Protein AF-A0A924I5N5-F1 (afdb_monomer)

pLDDT: mean 78.98, std 20.68, range [33.5, 97.62]

Mean predicted aligned error: 10.46 Å

Structure (mmCIF, N/CA/C/O backbone):
data_AF-A0A924I5N5-F1
#
_entry.id   AF-A0A924I5N5-F1
#
loop_
_atom_site.group_PDB
_atom_site.id
_atom_site.type_symbol
_atom_site.label_atom_id
_atom_site.label_alt_id
_atom_site.label_comp_id
_atom_site.label_asym_id
_atom_site.label_entity_id
_atom_site.label_seq_id
_atom_site.pdbx_PDB_ins_code
_atom_site.Cartn_x
_atom_site.Cartn_y
_atom_site.Cartn_z
_atom_site.occupancy
_atom_site.B_iso_or_equiv
_atom_site.auth_seq_id
_atom_site.auth_comp_id
_atom_site.auth_asym_id
_atom_site.auth_atom_id
_atom_site.pdbx_PDB_model_num
ATOM 1 N N . MET A 1 1 ? 11.465 -17.867 -14.351 1.00 45.25 1 MET A N 1
ATOM 2 C CA . MET A 1 1 ? 10.296 -17.252 -13.687 1.00 45.25 1 MET A CA 1
ATOM 3 C C . MET A 1 1 ? 9.954 -17.992 -12.396 1.00 45.25 1 MET A C 1
ATOM 5 O O . MET A 1 1 ? 10.353 -17.498 -11.357 1.00 45.25 1 MET A O 1
ATOM 9 N N . ALA A 1 2 ? 9.414 -19.218 -12.421 1.00 53.34 2 ALA A N 1
ATOM 10 C CA . ALA A 1 2 ? 9.103 -19.992 -11.200 1.00 53.34 2 ALA A CA 1
ATOM 11 C C . ALA A 1 2 ? 10.272 -20.123 -10.190 1.00 53.34 2 ALA A C 1
ATOM 13 O O . ALA A 1 2 ? 10.089 -19.933 -8.993 1.00 53.34 2 ALA A O 1
ATOM 14 N N . ALA A 1 3 ? 11.501 -20.342 -10.670 1.00 51.72 3 ALA A N 1
ATOM 15 C CA . ALA A 1 3 ? 12.687 -20.446 -9.811 1.00 51.72 3 ALA A CA 1
ATOM 16 C C . ALA A 1 3 ? 13.140 -19.115 -9.166 1.00 51.72 3 ALA A C 1
ATOM 18 O O . ALA A 1 3 ? 13.792 -19.135 -8.126 1.00 51.72 3 ALA A O 1
ATOM 19 N N . ALA A 1 4 ? 12.806 -17.962 -9.760 1.00 53.09 4 ALA A N 1
ATOM 20 C CA . ALA A 1 4 ? 13.118 -16.645 -9.191 1.00 53.09 4 ALA A CA 1
ATOM 21 C C . ALA A 1 4 ? 12.133 -16.285 -8.068 1.00 53.09 4 ALA A C 1
ATOM 23 O O . ALA A 1 4 ? 12.542 -15.782 -7.029 1.00 53.09 4 ALA A O 1
ATOM 24 N N . PHE A 1 5 ? 10.859 -16.649 -8.239 1.00 56.09 5 PHE A N 1
ATOM 25 C CA . PHE A 1 5 ? 9.822 -16.491 -7.219 1.00 56.09 5 PHE A CA 1
ATOM 26 C C . PHE A 1 5 ? 10.037 -17.428 -6.026 1.00 56.09 5 PHE A C 1
ATOM 28 O O . PHE A 1 5 ? 9.867 -17.002 -4.891 1.00 56.09 5 PHE A O 1
ATOM 35 N N . ALA A 1 6 ? 10.497 -18.663 -6.255 1.00 63.09 6 ALA A N 1
ATOM 36 C CA . ALA A 1 6 ? 10.888 -19.564 -5.168 1.00 63.09 6 ALA A CA 1
ATOM 37 C C . ALA A 1 6 ? 12.062 -18.998 -4.350 1.00 63.09 6 ALA A C 1
ATOM 39 O O . ALA A 1 6 ? 12.025 -19.003 -3.124 1.00 63.09 6 ALA A O 1
ATOM 40 N N . ARG A 1 7 ? 13.069 -18.429 -5.028 1.00 52.94 7 ARG A N 1
ATOM 41 C CA . ARG A 1 7 ? 14.233 -17.823 -4.370 1.00 52.94 7 ARG A CA 1
ATOM 42 C C . ARG A 1 7 ? 13.869 -16.551 -3.601 1.00 52.94 7 ARG A C 1
ATOM 44 O O . ARG A 1 7 ? 14.395 -16.349 -2.517 1.00 52.94 7 ARG A O 1
ATOM 51 N N . GLN A 1 8 ? 12.944 -15.742 -4.121 1.00 47.47 8 GLN A N 1
ATOM 52 C CA . GLN A 1 8 ? 12.393 -14.569 -3.435 1.00 47.47 8 GLN A CA 1
ATOM 53 C C . GLN A 1 8 ? 11.528 -14.971 -2.228 1.00 47.47 8 GLN A C 1
ATOM 55 O O . GLN A 1 8 ? 11.630 -14.352 -1.174 1.00 47.47 8 GLN A O 1
ATOM 60 N N . ALA A 1 9 ? 10.724 -16.032 -2.350 1.00 54.75 9 ALA A N 1
ATOM 61 C CA . ALA A 1 9 ? 9.908 -16.565 -1.259 1.00 54.75 9 ALA A CA 1
ATOM 62 C C . ALA A 1 9 ? 10.768 -17.127 -0.115 1.00 54.75 9 ALA A C 1
ATOM 64 O O . ALA A 1 9 ? 10.442 -16.917 1.052 1.00 54.75 9 ALA A O 1
ATOM 65 N N . ASP A 1 10 ? 11.892 -17.776 -0.428 1.00 53.53 10 ASP A N 1
ATOM 66 C CA . ASP A 1 10 ? 12.876 -18.189 0.578 1.00 53.53 10 ASP A CA 1
ATOM 67 C C . ASP A 1 10 ? 13.619 -16.986 1.179 1.00 53.53 10 ASP A C 1
ATOM 69 O O . ASP A 1 10 ? 13.802 -16.930 2.393 1.00 53.53 10 ASP A O 1
ATOM 73 N N . PHE A 1 11 ? 13.944 -15.965 0.377 1.00 50.09 11 PHE A N 1
ATOM 74 C CA . PHE A 1 11 ? 14.548 -14.722 0.873 1.00 50.09 11 PHE A CA 1
ATOM 75 C C . PHE A 1 11 ? 13.623 -13.963 1.843 1.00 50.09 11 PHE A C 1
ATOM 77 O O . PHE A 1 11 ? 14.081 -13.440 2.858 1.00 50.09 11 PHE A O 1
ATOM 84 N N . CYS A 1 12 ? 12.315 -13.938 1.569 1.00 45.66 12 CYS A N 1
ATOM 85 C CA . CYS A 1 12 ? 11.306 -13.309 2.422 1.00 45.66 12 CYS A CA 1
ATOM 86 C C . CYS A 1 12 ? 10.954 -14.152 3.658 1.00 45.66 12 CYS A C 1
ATOM 88 O O . CYS A 1 12 ? 10.690 -13.575 4.709 1.00 45.66 12 CYS A O 1
ATOM 90 N N . ARG A 1 13 ? 11.010 -15.492 3.583 1.00 50.75 13 ARG A N 1
ATOM 91 C CA . ARG A 1 13 ? 10.881 -16.370 4.764 1.00 50.75 13 ARG A CA 1
ATOM 92 C C . ARG A 1 13 ? 12.070 -16.258 5.721 1.00 50.75 13 ARG A C 1
ATOM 94 O O . ARG A 1 13 ? 11.897 -16.471 6.917 1.00 50.75 13 ARG A O 1
ATOM 101 N N . SER A 1 14 ? 13.258 -15.919 5.218 1.00 42.75 14 SER A N 1
ATOM 102 C CA . SER A 1 14 ? 14.476 -15.776 6.028 1.00 42.75 14 SER A CA 1
ATOM 103 C C . SER A 1 14 ? 14.639 -14.419 6.730 1.00 42.75 14 SER A C 1
ATOM 105 O O . SER A 1 14 ? 15.509 -14.303 7.591 1.00 42.75 14 SER A O 1
ATOM 107 N N . PHE A 1 15 ? 13.812 -13.408 6.441 1.00 44.62 15 PHE A N 1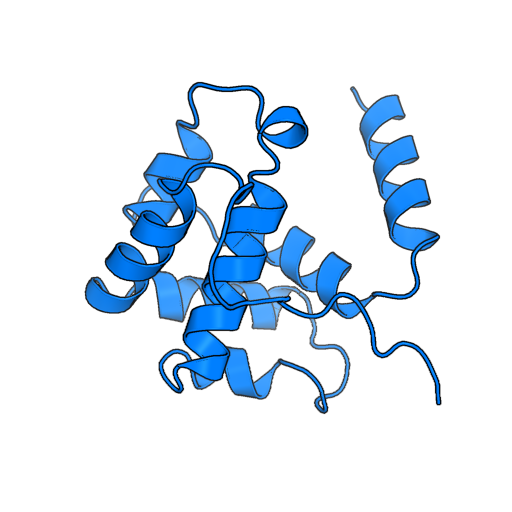
ATOM 108 C CA . PHE A 1 15 ? 13.797 -12.139 7.181 1.00 44.62 15 PHE A CA 1
ATOM 109 C C . PHE A 1 15 ? 12.594 -12.112 8.124 1.00 44.62 15 PHE A C 1
ATOM 111 O O . PHE A 1 15 ? 11.462 -12.146 7.662 1.00 44.62 15 PHE A O 1
ATOM 118 N N . ALA A 1 16 ? 12.839 -12.035 9.432 1.00 54.41 16 ALA A N 1
ATOM 119 C CA . ALA A 1 16 ? 11.884 -12.048 10.547 1.00 54.41 16 ALA A CA 1
ATOM 120 C C . ALA A 1 16 ? 10.788 -10.942 10.525 1.00 54.41 16 ALA A C 1
ATOM 122 O O . ALA A 1 16 ? 10.645 -10.174 11.473 1.00 54.41 16 ALA A O 1
ATOM 123 N N . ALA A 1 17 ? 9.998 -10.849 9.454 1.00 70.00 17 ALA A N 1
ATOM 124 C CA . ALA A 1 17 ? 8.947 -9.859 9.235 1.00 70.00 17 ALA A CA 1
ATOM 125 C C . ALA A 1 17 ? 7.704 -10.507 8.582 1.00 70.00 17 ALA A C 1
ATOM 127 O O . ALA A 1 17 ? 7.324 -10.137 7.467 1.00 70.00 17 ALA A O 1
ATOM 128 N N . PRO A 1 18 ? 7.044 -11.468 9.264 1.00 83.75 18 PRO A N 1
ATOM 129 C CA . PRO A 1 18 ? 5.870 -12.172 8.732 1.00 83.75 18 PRO A CA 1
ATOM 130 C C . PRO A 1 18 ? 4.729 -11.218 8.358 1.00 83.75 18 PRO A C 1
ATOM 132 O O . PRO A 1 18 ? 4.021 -11.440 7.381 1.00 83.75 18 PRO A O 1
ATOM 135 N N . PHE A 1 19 ? 4.597 -10.111 9.091 1.00 86.69 19 PHE A N 1
ATOM 136 C CA . PHE A 1 19 ? 3.626 -9.069 8.785 1.00 86.69 19 PHE A CA 1
ATOM 137 C C . PHE A 1 19 ? 3.886 -8.409 7.424 1.00 86.69 19 PHE A C 1
ATOM 139 O O . PHE A 1 19 ? 2.978 -8.291 6.608 1.00 86.69 19 PHE A O 1
ATOM 146 N N . THR A 1 20 ? 5.134 -8.031 7.142 1.00 83.19 20 THR A N 1
ATOM 147 C CA . THR A 1 20 ? 5.500 -7.418 5.859 1.00 83.19 20 THR A CA 1
ATOM 148 C C . THR A 1 20 ? 5.246 -8.372 4.695 1.00 83.19 20 THR A C 1
ATOM 150 O O . THR A 1 20 ? 4.768 -7.932 3.653 1.00 83.19 20 THR A O 1
ATOM 153 N N . ALA A 1 21 ? 5.510 -9.672 4.872 1.00 85.81 21 ALA A N 1
ATOM 154 C CA . ALA A 1 21 ? 5.183 -10.680 3.866 1.00 85.81 21 ALA A CA 1
ATOM 155 C C . ALA A 1 21 ? 3.671 -10.722 3.578 1.00 85.81 21 ALA A C 1
ATOM 157 O O . ALA A 1 21 ? 3.275 -10.607 2.420 1.00 85.81 21 ALA A O 1
ATOM 158 N N . ALA A 1 22 ? 2.832 -10.766 4.620 1.00 90.25 22 ALA A N 1
ATOM 159 C CA . ALA A 1 22 ? 1.376 -10.763 4.473 1.00 90.25 22 ALA A CA 1
ATOM 160 C C . ALA A 1 22 ? 0.846 -9.486 3.792 1.00 90.25 22 ALA A C 1
ATOM 162 O O . ALA A 1 22 ? -0.040 -9.558 2.943 1.00 90.25 22 ALA A O 1
ATOM 163 N N . VAL A 1 23 ? 1.414 -8.316 4.105 1.00 90.19 23 VAL A N 1
ATOM 164 C CA . VAL A 1 23 ? 1.076 -7.048 3.433 1.00 90.19 23 VAL A CA 1
ATOM 165 C C . VAL A 1 23 ? 1.463 -7.090 1.951 1.00 90.19 23 VAL A C 1
ATOM 167 O O . VAL A 1 23 ? 0.688 -6.642 1.111 1.00 90.19 23 VAL A O 1
ATOM 170 N N . CYS A 1 24 ? 2.631 -7.636 1.604 1.00 87.44 24 CYS A N 1
ATOM 171 C CA . CYS A 1 24 ? 3.047 -7.782 0.207 1.00 87.44 24 CYS A CA 1
ATOM 172 C C . CYS A 1 24 ? 2.119 -8.720 -0.577 1.00 87.44 24 CYS A C 1
ATOM 174 O O . CYS A 1 24 ? 1.730 -8.391 -1.698 1.00 87.44 24 CYS A O 1
ATOM 176 N N . GLU A 1 25 ? 1.752 -9.859 0.012 1.00 90.75 25 GLU A N 1
ATOM 177 C CA . GLU A 1 25 ? 0.808 -10.812 -0.582 1.00 90.75 25 GLU A CA 1
ATOM 178 C C . GLU A 1 25 ? -0.572 -10.178 -0.783 1.00 90.75 25 GLU A C 1
ATOM 180 O O . GLU A 1 25 ? -1.140 -10.265 -1.871 1.00 90.75 25 GLU A O 1
ATOM 185 N N . ALA A 1 26 ? -1.076 -9.459 0.224 1.00 94.25 26 ALA A N 1
ATOM 186 C CA . ALA A 1 26 ? -2.350 -8.759 0.134 1.00 94.25 26 ALA A CA 1
ATOM 187 C C . ALA A 1 26 ? -2.337 -7.655 -0.932 1.00 94.25 26 ALA A C 1
ATOM 189 O O . ALA A 1 26 ? -3.261 -7.560 -1.737 1.00 94.25 26 ALA A O 1
ATOM 190 N N . ALA A 1 27 ? -1.274 -6.848 -0.994 1.00 90.75 27 ALA A N 1
ATOM 191 C CA . ALA A 1 27 ? -1.154 -5.765 -1.967 1.00 90.75 27 ALA A CA 1
ATOM 192 C C . ALA A 1 27 ? -1.179 -6.286 -3.414 1.00 90.75 27 ALA A C 1
ATOM 194 O O . ALA A 1 27 ? -1.826 -5.685 -4.269 1.00 90.75 27 ALA A O 1
ATOM 195 N N . ALA A 1 28 ? -0.548 -7.436 -3.680 1.00 88.19 28 ALA A N 1
ATOM 196 C CA . ALA A 1 28 ? -0.572 -8.072 -4.998 1.00 88.19 28 ALA A CA 1
ATOM 197 C C . ALA A 1 28 ? -1.990 -8.464 -5.463 1.00 88.19 28 ALA A C 1
ATOM 199 O O . ALA A 1 28 ? -2.227 -8.571 -6.664 1.00 88.19 28 ALA A O 1
ATOM 200 N N . VAL A 1 29 ? -2.925 -8.662 -4.527 1.00 94.12 29 VAL A N 1
ATOM 201 C CA . VAL A 1 29 ? -4.328 -9.026 -4.796 1.00 94.12 29 VAL A CA 1
ATOM 202 C C . VAL A 1 29 ? -5.273 -7.820 -4.703 1.00 94.12 29 VAL A C 1
ATOM 204 O O . VAL A 1 29 ? -6.317 -7.795 -5.357 1.00 94.12 29 VAL A O 1
ATOM 207 N N . ALA A 1 30 ? -4.946 -6.816 -3.888 1.00 94.31 30 ALA A N 1
ATOM 208 C CA . ALA A 1 30 ? -5.793 -5.647 -3.657 1.00 94.31 30 ALA A CA 1
ATOM 209 C C . ALA A 1 30 ? -5.799 -4.657 -4.833 1.00 94.31 30 ALA A C 1
ATOM 211 O O . ALA A 1 30 ? -6.802 -3.973 -5.037 1.00 94.31 30 ALA A O 1
ATOM 212 N N . PHE A 1 31 ? -4.709 -4.571 -5.603 1.00 93.62 31 PHE A N 1
ATOM 213 C CA . PHE A 1 31 ? -4.623 -3.647 -6.732 1.00 93.62 31 PHE A CA 1
ATOM 214 C C . PHE A 1 31 ? -5.398 -4.139 -7.954 1.00 93.62 31 PHE A C 1
ATOM 216 O O . PHE A 1 31 ? -5.164 -5.224 -8.479 1.00 93.62 31 PHE A O 1
ATOM 223 N N . ASP A 1 32 ? -6.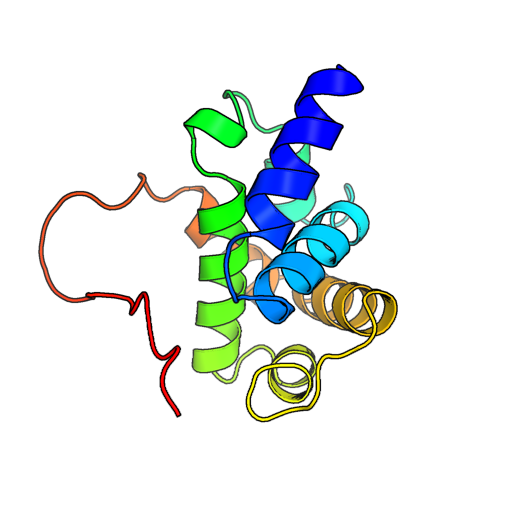278 -3.279 -8.453 1.00 92.38 32 ASP A N 1
ATOM 224 C CA . ASP A 1 32 ? -6.976 -3.441 -9.721 1.00 92.38 32 ASP A CA 1
ATOM 225 C C . ASP A 1 32 ? -7.074 -2.088 -10.455 1.00 92.38 32 ASP A C 1
ATOM 227 O O . ASP A 1 32 ? -6.498 -1.078 -10.045 1.00 92.38 32 ASP A O 1
ATOM 231 N N . MET A 1 33 ? -7.788 -2.059 -11.580 1.00 93.69 33 MET A N 1
ATOM 232 C CA . MET A 1 33 ? -7.899 -0.860 -12.413 1.00 93.69 33 MET A CA 1
ATOM 233 C C . MET A 1 33 ? -8.898 0.185 -11.879 1.00 93.69 33 MET A C 1
ATOM 235 O O . MET A 1 33 ? -9.038 1.243 -12.504 1.00 93.69 33 MET A O 1
ATOM 239 N N . SER A 1 34 ? -9.597 -0.062 -10.761 1.00 94.19 34 SER A N 1
ATOM 240 C CA . SER A 1 34 ? -10.615 0.862 -10.240 1.00 94.19 34 SER A CA 1
ATOM 241 C C . SER A 1 34 ? -10.001 2.078 -9.539 1.00 94.19 34 SER A C 1
ATOM 243 O O . SER A 1 34 ? -10.526 3.185 -9.672 1.00 94.19 34 SER A O 1
ATOM 245 N N . SER A 1 35 ? -8.850 1.920 -8.880 1.00 95.44 35 SER A N 1
ATOM 246 C CA . SER A 1 35 ? -8.130 2.999 -8.182 1.00 95.44 35 SER A CA 1
ATOM 247 C C . SER A 1 35 ? -7.003 3.601 -9.027 1.00 95.44 35 SER A C 1
ATOM 249 O O . SER A 1 35 ? -6.460 2.961 -9.931 1.00 95.44 35 SER A O 1
ATOM 251 N N . ALA A 1 36 ? -6.639 4.857 -8.764 1.00 94.06 36 ALA A N 1
ATOM 252 C CA . ALA A 1 36 ? -5.521 5.512 -9.437 1.00 94.06 36 ALA A CA 1
ATOM 253 C C . ALA A 1 36 ? -4.183 4.873 -9.048 1.00 94.06 36 ALA A C 1
ATOM 255 O O . ALA A 1 36 ? -3.351 4.641 -9.926 1.00 94.06 36 ALA A O 1
ATOM 256 N N . THR A 1 37 ? -4.012 4.510 -7.774 1.00 94.50 37 THR A N 1
ATOM 257 C CA . THR A 1 37 ? -2.853 3.742 -7.302 1.00 94.50 37 THR A CA 1
ATOM 258 C C . THR A 1 37 ? -2.777 2.387 -7.994 1.00 94.50 37 THR A C 1
ATOM 260 O O . THR A 1 37 ? -1.723 2.036 -8.519 1.00 94.50 37 THR A O 1
ATOM 263 N N . GLY A 1 38 ? -3.883 1.638 -8.058 1.00 94.56 38 GLY A N 1
ATOM 264 C CA . GLY A 1 38 ? -3.904 0.327 -8.705 1.00 94.56 38 GLY A CA 1
ATOM 265 C C . GLY A 1 38 ? -3.524 0.405 -10.185 1.00 94.56 38 GLY A C 1
ATOM 266 O O . GLY A 1 38 ? -2.646 -0.331 -10.633 1.00 94.56 38 GLY A O 1
ATOM 267 N N . ARG A 1 39 ? -4.05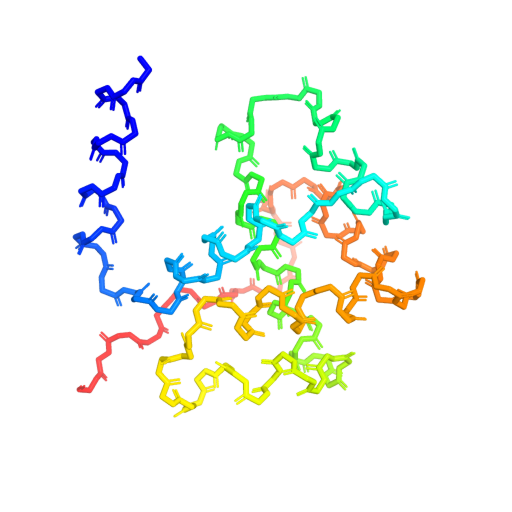8 1.390 -10.922 1.00 94.75 39 ARG A N 1
ATOM 268 C CA . ARG A 1 39 ? -3.636 1.668 -12.307 1.00 94.75 39 ARG A CA 1
ATOM 269 C C . ARG A 1 39 ? -2.146 1.992 -12.417 1.00 94.75 39 ARG A C 1
ATOM 271 O O . ARG A 1 39 ? -1.498 1.487 -13.326 1.00 94.75 39 ARG A O 1
ATOM 278 N N . ALA A 1 40 ? -1.601 2.809 -11.517 1.00 92.38 40 ALA A N 1
ATOM 279 C CA . ALA A 1 40 ? -0.187 3.186 -11.538 1.00 92.38 40 ALA A CA 1
ATOM 280 C C . ALA A 1 40 ? 0.748 2.007 -11.233 1.00 92.38 40 ALA A C 1
ATOM 282 O O . ALA A 1 40 ? 1.797 1.885 -11.858 1.00 92.38 40 ALA A O 1
ATOM 283 N N . VAL A 1 41 ? 0.364 1.128 -10.304 1.00 92.19 41 VAL A N 1
ATOM 284 C CA . VAL A 1 41 ? 1.120 -0.089 -9.976 1.00 92.19 41 VAL A CA 1
ATOM 285 C C . VAL A 1 41 ? 1.069 -1.088 -11.133 1.00 92.19 41 VAL A C 1
ATOM 287 O O . VAL A 1 41 ? 2.101 -1.633 -11.513 1.00 92.19 41 VAL A O 1
ATOM 290 N N . ILE A 1 42 ? -0.109 -1.306 -11.725 1.00 92.88 42 ILE A N 1
ATOM 291 C CA . ILE A 1 42 ? -0.290 -2.242 -12.847 1.00 92.88 42 ILE A CA 1
ATOM 292 C C . ILE A 1 42 ? 0.437 -1.750 -14.103 1.00 92.88 42 ILE A C 1
ATOM 294 O O . ILE A 1 42 ? 1.061 -2.542 -14.805 1.00 92.88 42 ILE A O 1
ATOM 298 N N . ALA A 1 43 ? 0.366 -0.449 -14.390 1.00 91.81 43 ALA A N 1
ATOM 299 C CA . ALA A 1 43 ? 0.995 0.173 -15.552 1.00 91.81 43 ALA A CA 1
ATOM 300 C C . ALA A 1 43 ? 2.401 0.722 -15.257 1.00 91.81 43 ALA A C 1
ATOM 302 O O . ALA A 1 43 ? 2.855 1.633 -15.954 1.00 91.81 43 ALA A O 1
ATOM 303 N N . TRP A 1 44 ? 3.077 0.213 -14.220 1.00 91.06 44 TRP A N 1
ATOM 304 C CA . TRP A 1 44 ? 4.383 0.722 -13.815 1.00 91.06 44 TRP A CA 1
ATOM 305 C C . TRP A 1 44 ? 5.386 0.623 -14.980 1.00 91.06 44 TRP A C 1
ATOM 307 O O . TRP A 1 44 ? 5.619 -0.476 -15.487 1.00 91.06 44 TRP A O 1
ATOM 317 N N . PRO A 1 45 ? 5.979 1.744 -15.437 1.00 84.00 45 PRO A N 1
ATOM 318 C CA . PRO A 1 45 ? 6.785 1.758 -16.658 1.00 84.00 45 PRO A CA 1
ATOM 319 C C . PRO A 1 45 ? 8.203 1.202 -16.464 1.00 84.00 45 PRO A C 1
ATOM 321 O O . PRO A 1 45 ? 8.876 0.900 -17.448 1.00 84.00 45 PRO A O 1
ATOM 324 N N . GLY A 1 46 ? 8.678 1.131 -15.216 1.00 85.25 46 GLY A N 1
ATOM 325 C CA . GLY A 1 46 ? 10.016 0.661 -14.860 1.00 85.25 46 GLY A CA 1
ATOM 326 C C . GLY A 1 46 ? 10.053 -0.804 -14.426 1.00 85.25 46 GLY A C 1
ATOM 327 O O . GLY A 1 46 ? 9.076 -1.545 -14.541 1.00 85.25 46 GLY A O 1
ATOM 328 N N . GLU A 1 47 ? 11.196 -1.234 -13.899 1.00 85.50 47 GLU A N 1
ATOM 329 C CA . GLU A 1 47 ? 11.351 -2.582 -13.353 1.00 85.50 47 GLU A CA 1
ATOM 330 C C . GLU A 1 47 ? 10.973 -2.537 -11.869 1.00 85.50 47 GLU A C 1
ATOM 332 O O . GLU A 1 47 ? 11.690 -1.975 -11.044 1.00 85.50 47 GLU A O 1
ATOM 337 N N . ALA A 1 48 ? 9.799 -3.078 -11.531 1.00 84.81 48 ALA A N 1
ATOM 338 C CA . ALA A 1 48 ? 9.165 -2.884 -10.226 1.00 84.81 48 ALA A CA 1
ATOM 339 C C . ALA A 1 48 ? 10.045 -3.303 -9.033 1.00 84.81 48 ALA A C 1
ATOM 341 O O . ALA A 1 48 ? 9.944 -2.706 -7.955 1.00 84.81 48 ALA A O 1
ATOM 342 N N . PHE A 1 49 ? 10.899 -4.318 -9.208 1.00 79.50 49 PHE A N 1
ATOM 343 C CA . PHE A 1 49 ? 11.812 -4.762 -8.162 1.00 79.50 49 PHE A CA 1
ATOM 344 C C . PHE A 1 49 ? 12.993 -3.798 -7.994 1.00 79.50 49 PHE A C 1
ATOM 346 O O . PHE A 1 49 ? 13.236 -3.332 -6.880 1.00 79.50 49 PHE A O 1
ATOM 353 N N . ALA A 1 50 ? 13.680 -3.446 -9.083 1.00 79.44 50 ALA A N 1
ATOM 354 C CA . ALA A 1 50 ? 14.782 -2.487 -9.095 1.00 79.44 50 ALA A CA 1
ATOM 355 C C . ALA A 1 50 ? 14.345 -1.093 -8.624 1.00 79.44 50 ALA A C 1
ATOM 357 O O . ALA A 1 50 ? 15.097 -0.409 -7.932 1.00 79.44 50 ALA A O 1
ATOM 358 N N . ASP A 1 51 ? 13.105 -0.704 -8.920 1.00 81.94 51 ASP A N 1
ATOM 359 C CA . ASP A 1 51 ? 12.523 0.564 -8.481 1.00 81.94 51 ASP A CA 1
ATOM 360 C C . ASP A 1 51 ? 12.029 0.533 -7.026 1.00 81.94 51 ASP A C 1
ATOM 362 O O . ASP A 1 51 ? 11.573 1.555 -6.503 1.00 81.94 51 ASP A O 1
ATOM 366 N N . ALA A 1 52 ? 12.113 -0.615 -6.347 1.00 84.94 52 ALA A N 1
ATOM 367 C CA . ALA A 1 52 ? 11.603 -0.817 -4.995 1.00 84.94 52 ALA A CA 1
ATOM 368 C C . ALA A 1 52 ? 10.117 -0.428 -4.853 1.00 84.94 52 ALA A C 1
ATOM 370 O O . ALA A 1 52 ? 9.694 0.109 -3.824 1.00 84.94 52 ALA A O 1
ATOM 371 N N . LEU A 1 53 ? 9.302 -0.712 -5.876 1.00 87.81 53 LEU A N 1
ATOM 372 C CA . LEU A 1 53 ? 7.884 -0.342 -5.918 1.00 87.81 53 LEU A CA 1
ATOM 373 C C . LEU A 1 53 ? 7.119 -0.876 -4.699 1.00 87.81 53 LEU A C 1
ATOM 375 O O . LEU A 1 53 ? 6.349 -0.149 -4.072 1.00 87.81 53 LEU A O 1
ATOM 379 N N . MET A 1 54 ? 7.410 -2.114 -4.291 1.00 85.94 54 MET A N 1
ATOM 380 C CA . MET A 1 54 ? 6.807 -2.723 -3.101 1.00 85.94 54 MET A CA 1
ATOM 381 C C . MET A 1 54 ? 7.130 -1.960 -1.813 1.00 85.94 54 MET A C 1
ATOM 383 O O . MET A 1 54 ? 6.276 -1.844 -0.934 1.00 85.94 54 MET A O 1
ATOM 387 N N . MET A 1 55 ? 8.332 -1.390 -1.690 1.00 86.81 55 MET A N 1
ATOM 388 C CA . MET A 1 55 ? 8.685 -0.564 -0.532 1.00 86.81 55 MET A CA 1
ATOM 389 C C . MET A 1 55 ? 7.926 0.765 -0.534 1.00 86.81 55 MET A C 1
ATOM 391 O O . MET A 1 55 ? 7.520 1.234 0.526 1.00 86.81 55 MET A O 1
ATOM 395 N N . ARG A 1 56 ? 7.681 1.353 -1.712 1.00 89.25 56 ARG A N 1
ATOM 396 C CA . ARG A 1 56 ? 6.877 2.581 -1.838 1.00 89.25 56 ARG A CA 1
ATOM 397 C C . ARG A 1 56 ? 5.423 2.332 -1.447 1.00 89.25 56 ARG A C 1
ATOM 399 O O . ARG A 1 56 ? 4.870 3.092 -0.658 1.00 89.25 56 ARG A O 1
ATOM 406 N N . VAL A 1 57 ? 4.844 1.228 -1.920 1.00 90.44 57 VAL A N 1
ATOM 407 C CA . VAL A 1 57 ? 3.482 0.796 -1.567 1.00 90.44 57 VAL A CA 1
ATOM 408 C C . VAL A 1 57 ? 3.349 0.559 -0.061 1.00 90.44 57 VAL A C 1
ATOM 410 O O . VAL A 1 57 ? 2.511 1.170 0.601 1.00 90.44 57 VAL A O 1
ATOM 413 N N . THR A 1 58 ? 4.189 -0.314 0.499 1.00 90.75 58 THR A N 1
ATOM 414 C CA . THR A 1 58 ? 4.122 -0.677 1.925 1.00 90.75 58 THR A CA 1
ATOM 415 C C . THR A 1 58 ? 4.419 0.521 2.831 1.00 90.75 58 THR A C 1
ATOM 417 O O . THR A 1 58 ? 3.749 0.713 3.849 1.00 90.75 58 THR A O 1
ATOM 420 N N . GLY A 1 59 ? 5.362 1.381 2.432 1.00 89.19 59 GLY A N 1
ATOM 421 C CA . GLY A 1 59 ? 5.654 2.652 3.090 1.00 89.19 59 GLY A CA 1
ATOM 422 C C . GLY A 1 59 ? 4.476 3.628 3.061 1.00 89.19 59 GLY A C 1
ATOM 423 O O . GLY A 1 59 ? 4.172 4.231 4.091 1.00 89.19 59 GLY A O 1
ATOM 424 N N . GLY A 1 60 ? 3.775 3.734 1.930 1.00 92.25 60 GLY A N 1
ATOM 425 C CA . GLY A 1 60 ? 2.589 4.576 1.774 1.00 92.25 60 GLY A CA 1
ATOM 426 C C . GLY A 1 60 ? 1.413 4.118 2.638 1.00 92.25 60 GLY A C 1
ATOM 427 O O . GLY A 1 60 ? 0.846 4.923 3.377 1.00 92.25 60 GLY A O 1
ATOM 428 N N . PHE A 1 61 ? 1.102 2.818 2.657 1.00 93.62 61 PHE A N 1
ATOM 429 C CA . PHE A 1 61 ? 0.081 2.273 3.560 1.00 93.62 61 PHE A CA 1
ATOM 430 C C . PHE A 1 61 ? 0.432 2.506 5.034 1.00 93.62 61 PHE A C 1
ATOM 432 O O . PHE A 1 61 ? -0.404 2.971 5.809 1.00 93.62 61 PHE A O 1
ATOM 439 N N . ASN A 1 62 ? 1.689 2.271 5.425 1.00 92.00 62 ASN A N 1
ATOM 440 C CA . ASN A 1 62 ? 2.147 2.568 6.782 1.00 92.00 62 ASN A CA 1
ATOM 441 C C . ASN A 1 62 ? 2.045 4.070 7.114 1.00 92.00 62 ASN A C 1
ATOM 443 O O . ASN A 1 62 ? 1.702 4.442 8.236 1.00 92.00 62 ASN A O 1
ATOM 447 N N . ALA A 1 63 ? 2.316 4.954 6.151 1.00 92.19 63 ALA A N 1
ATOM 448 C CA . ALA A 1 63 ? 2.153 6.391 6.335 1.00 92.19 63 ALA A CA 1
ATOM 449 C C . ALA A 1 63 ? 0.685 6.785 6.554 1.00 92.19 63 ALA A C 1
ATOM 451 O O . ALA A 1 63 ? 0.420 7.589 7.444 1.00 92.19 63 ALA A O 1
ATOM 452 N N . LEU A 1 64 ? -0.257 6.187 5.818 1.00 93.94 64 LEU A N 1
ATOM 453 C CA . LEU A 1 64 ? -1.698 6.389 6.011 1.00 93.94 64 LEU A CA 1
ATOM 454 C C . LEU A 1 64 ? -2.185 5.874 7.373 1.00 93.94 64 LEU A C 1
ATOM 456 O O . LEU A 1 64 ? -2.949 6.562 8.054 1.00 93.94 64 LEU A O 1
ATOM 460 N N . VAL A 1 65 ? -1.701 4.707 7.810 1.00 94.81 65 VAL A N 1
ATOM 461 C CA . VAL A 1 65 ? -1.992 4.144 9.141 1.00 94.81 65 VAL A CA 1
ATOM 462 C C . VAL A 1 65 ? -1.497 5.078 10.244 1.00 94.81 65 VAL A C 1
ATOM 464 O O . VAL A 1 65 ? -2.273 5.482 11.106 1.00 94.81 65 VAL A O 1
ATOM 467 N N . ARG A 1 66 ? -0.231 5.509 10.183 1.00 93.50 66 ARG A N 1
ATOM 468 C CA . ARG A 1 66 ? 0.337 6.489 11.129 1.00 93.50 66 ARG A CA 1
ATOM 469 C C . ARG A 1 66 ? -0.346 7.857 11.048 1.00 93.50 66 ARG A C 1
ATOM 471 O O . ARG A 1 66 ? -0.382 8.577 12.039 1.00 93.50 66 ARG A O 1
ATOM 478 N N . ALA A 1 67 ? -0.872 8.172 9.867 1.00 92.25 67 ALA A N 1
ATOM 479 C CA . ALA A 1 67 ? -1.809 9.235 9.531 1.00 92.25 67 ALA A CA 1
ATOM 480 C C . ALA A 1 67 ? -3.068 9.305 10.414 1.00 92.25 67 ALA A C 1
ATOM 482 O O . ALA A 1 67 ? -3.704 10.351 10.515 1.00 92.25 67 ALA A O 1
ATOM 483 N N . GLY A 1 68 ? -3.495 8.156 10.953 1.00 94.12 68 GLY A N 1
ATOM 484 C CA . GLY A 1 68 ? -4.862 7.958 11.438 1.00 94.12 68 GLY A CA 1
ATOM 485 C C . GLY A 1 68 ? -5.901 7.920 10.309 1.00 94.12 68 GLY A C 1
ATOM 486 O O . GLY A 1 68 ? -7.087 8.100 10.563 1.00 94.12 68 GLY A O 1
ATOM 487 N N . ARG A 1 69 ? -5.471 7.715 9.055 1.00 94.12 69 ARG A N 1
ATOM 488 C CA . ARG A 1 69 ? -6.317 7.842 7.854 1.00 94.12 69 ARG A CA 1
ATOM 489 C C . ARG A 1 69 ? -6.777 6.519 7.261 1.00 94.12 69 ARG A C 1
ATOM 491 O O . ARG A 1 69 ? -7.579 6.526 6.339 1.00 94.12 69 ARG A O 1
ATOM 498 N N . ALA A 1 70 ? -6.280 5.408 7.788 1.00 95.81 70 ALA A N 1
ATOM 499 C CA . ALA A 1 70 ? -6.682 4.061 7.404 1.00 95.81 70 ALA A CA 1
ATOM 500 C C . ALA A 1 70 ? -6.991 3.239 8.668 1.00 95.81 70 ALA A C 1
ATOM 502 O O . ALA A 1 70 ? -6.219 2.339 9.003 1.00 95.81 70 ALA A O 1
ATOM 503 N N . PRO A 1 71 ? -8.048 3.575 9.436 1.00 94.94 71 PRO A N 1
ATOM 504 C CA . PRO A 1 71 ? -8.382 2.872 10.678 1.00 94.94 71 PRO A CA 1
ATOM 505 C C . PRO A 1 71 ? -8.648 1.375 10.463 1.00 94.94 71 PRO A C 1
ATOM 507 O O . PRO A 1 71 ? -8.243 0.560 11.290 1.00 94.94 71 PRO A O 1
ATOM 510 N N . GLU A 1 72 ? -9.255 1.008 9.333 1.00 94.50 72 GLU A N 1
ATOM 511 C CA . GLU A 1 72 ? -9.484 -0.379 8.920 1.00 94.50 72 GLU A CA 1
ATOM 512 C C . GLU A 1 72 ? -8.181 -1.173 8.779 1.00 94.50 72 GLU A C 1
ATOM 514 O O . GLU A 1 72 ? -8.110 -2.339 9.158 1.00 94.50 72 GLU A O 1
ATOM 519 N N . LEU A 1 73 ? -7.125 -0.517 8.296 1.00 94.12 73 LEU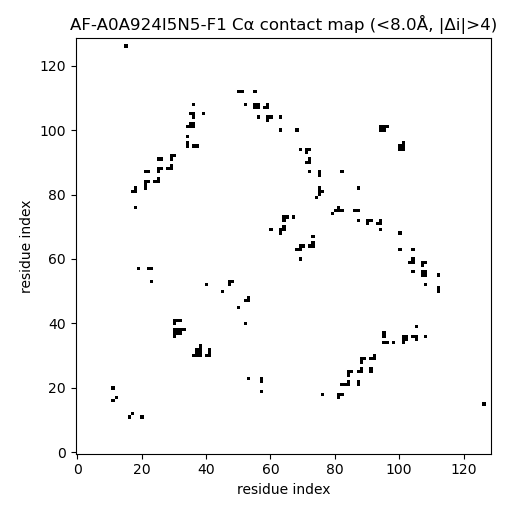 A N 1
ATOM 520 C CA . LEU A 1 73 ? -5.815 -1.122 8.125 1.00 94.12 73 LEU A CA 1
ATOM 521 C C . LEU A 1 73 ? -5.014 -1.065 9.435 1.00 94.12 73 LEU A C 1
ATOM 523 O O . LEU A 1 73 ? -4.330 -2.021 9.781 1.00 94.12 73 LEU A O 1
ATOM 527 N N . ALA A 1 74 ? -5.158 0.011 10.213 1.00 94.44 74 ALA A N 1
ATOM 528 C CA . ALA A 1 74 ? -4.512 0.181 11.514 1.00 94.44 74 ALA A CA 1
ATOM 529 C C . ALA A 1 74 ? -4.885 -0.931 12.506 1.00 94.44 74 ALA A C 1
ATOM 531 O O . ALA A 1 74 ? -4.026 -1.383 13.259 1.00 94.44 74 ALA A O 1
ATOM 532 N N . ALA A 1 75 ? -6.132 -1.413 12.471 1.00 94.12 75 ALA A N 1
ATOM 533 C CA . ALA A 1 75 ? -6.597 -2.526 13.302 1.00 94.12 75 ALA A CA 1
ATOM 534 C C . ALA A 1 75 ? -5.881 -3.860 13.009 1.00 94.12 75 ALA A C 1
ATOM 536 O O . ALA A 1 75 ? -5.880 -4.756 13.851 1.00 94.12 75 ALA A O 1
ATOM 537 N N . LEU A 1 76 ? -5.278 -3.986 11.824 1.00 94.19 76 LEU A N 1
ATOM 538 C CA . LEU A 1 76 ? -4.564 -5.176 11.363 1.00 94.19 76 LEU A CA 1
ATOM 539 C C . LEU A 1 76 ? -3.039 -5.044 11.511 1.00 94.19 76 LEU A C 1
ATOM 541 O O . LEU A 1 76 ? -2.318 -6.018 11.305 1.00 94.19 76 LEU A O 1
ATOM 545 N N . TYR A 1 77 ? -2.535 -3.851 11.847 1.00 90.06 77 TYR A N 1
ATOM 546 C CA . TYR A 1 77 ? -1.107 -3.582 12.028 1.00 90.06 77 TYR A CA 1
ATOM 547 C C . TYR A 1 77 ? -0.638 -3.971 13.445 1.00 90.06 77 TYR A C 1
ATOM 549 O O . TYR A 1 77 ? -1.439 -3.985 14.386 1.00 90.06 77 TYR A O 1
ATOM 557 N N . PRO A 1 78 ? 0.668 -4.249 13.646 1.00 85.88 78 PRO A N 1
ATOM 558 C CA . PRO A 1 78 ? 1.229 -4.464 14.980 1.00 85.88 78 PRO A CA 1
ATOM 559 C C . PRO A 1 78 ? 0.829 -3.338 15.956 1.00 85.88 78 PRO A C 1
ATOM 561 O O . PRO A 1 78 ? 0.877 -2.166 15.571 1.00 85.88 78 PRO A O 1
ATOM 564 N N . PRO A 1 79 ? 0.447 -3.655 17.211 1.00 87.69 79 PRO A N 1
ATOM 565 C CA . PRO A 1 79 ? 0.673 -4.914 17.933 1.00 87.69 79 PRO A CA 1
ATOM 566 C C . PRO A 1 79 ? -0.417 -5.991 17.759 1.00 87.69 79 PRO A C 1
ATOM 568 O O . PRO A 1 79 ? -0.441 -6.947 18.535 1.00 87.69 79 PRO A O 1
ATOM 571 N N . ALA A 1 80 ? -1.325 -5.861 16.785 1.00 85.81 80 ALA A N 1
ATOM 572 C CA . ALA A 1 80 ? -2.281 -6.925 16.484 1.00 85.81 80 ALA A CA 1
ATOM 573 C C . ALA A 1 80 ? -1.567 -8.246 16.132 1.00 85.81 80 ALA A C 1
ATOM 575 O O . ALA A 1 80 ? -0.428 -8.257 15.654 1.00 85.81 80 ALA A O 1
ATOM 576 N N . GLN A 1 81 ? -2.249 -9.373 16.362 1.00 88.94 81 GLN A N 1
ATOM 577 C CA . GLN A 1 81 ? -1.791 -10.667 15.849 1.00 88.94 81 GLN A CA 1
ATOM 578 C C . GLN A 1 81 ? -1.715 -10.622 14.320 1.00 88.94 81 GLN A C 1
ATOM 580 O O . GLN A 1 81 ? -2.439 -9.852 13.693 1.00 88.94 81 GLN A O 1
ATOM 585 N N . LEU A 1 82 ? -0.859 -11.464 13.730 1.00 89.69 82 LEU A N 1
ATOM 586 C CA . LEU A 1 82 ? -0.719 -11.556 12.278 1.00 89.69 82 LEU A CA 1
ATOM 587 C C . LEU A 1 82 ? -2.100 -11.804 11.635 1.00 89.69 82 LEU A C 1
ATOM 589 O O . LEU A 1 82 ? -2.680 -12.870 11.863 1.00 89.69 82 LEU A O 1
ATOM 593 N N . PRO A 1 83 ? -2.641 -10.843 10.867 1.00 91.38 83 PRO A N 1
ATOM 594 C CA . PRO A 1 83 ? -3.962 -10.981 10.275 1.00 91.38 83 PRO A CA 1
ATOM 595 C C . PRO A 1 83 ? -3.932 -11.972 9.101 1.00 91.38 83 PRO A C 1
ATOM 597 O O . PRO A 1 83 ? -2.892 -12.132 8.454 1.00 91.38 83 PRO A O 1
ATOM 600 N N . PRO A 1 84 ? -5.067 -12.613 8.773 1.00 93.88 84 PRO A N 1
ATOM 601 C CA . PRO A 1 84 ? -5.184 -13.356 7.526 1.00 93.88 84 PRO A CA 1
ATOM 602 C C . PRO A 1 84 ? -5.031 -12.404 6.332 1.00 93.88 84 PRO A C 1
ATOM 6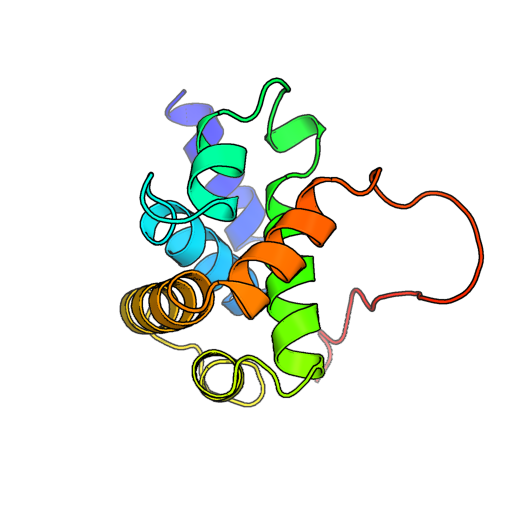04 O O . PRO A 1 84 ? -5.506 -11.266 6.368 1.00 93.88 84 PRO A O 1
ATOM 607 N N . VAL A 1 85 ? -4.401 -12.886 5.258 1.00 93.25 85 VAL A N 1
ATOM 608 C CA . VAL A 1 85 ? -4.137 -12.094 4.043 1.00 93.25 85 VAL A CA 1
ATOM 609 C C . VAL A 1 85 ? -5.427 -11.503 3.468 1.00 93.25 85 VAL A C 1
ATOM 611 O O . VAL A 1 85 ? -5.447 -10.327 3.125 1.00 93.25 85 VAL A O 1
ATOM 614 N N . ASP A 1 86 ? -6.530 -12.253 3.463 1.00 95.25 86 ASP A N 1
ATOM 615 C CA . ASP A 1 86 ? -7.820 -11.776 2.943 1.00 95.25 86 ASP A CA 1
ATOM 616 C C . ASP A 1 86 ? -8.362 -10.549 3.697 1.00 95.25 86 ASP A C 1
ATOM 618 O O . ASP A 1 86 ? -8.941 -9.650 3.088 1.00 95.25 86 ASP A O 1
ATOM 622 N N . ALA A 1 87 ? -8.126 -10.454 5.011 1.00 96.81 87 ALA A N 1
ATOM 623 C CA . ALA A 1 87 ? -8.525 -9.276 5.784 1.00 96.81 87 ALA A CA 1
ATOM 624 C C . ALA A 1 87 ? -7.679 -8.048 5.421 1.00 96.81 87 ALA A C 1
ATOM 626 O O . ALA A 1 87 ? -8.203 -6.937 5.346 1.00 96.81 87 ALA A O 1
ATOM 627 N N . LEU A 1 88 ? -6.380 -8.243 5.159 1.00 95.94 88 LEU A N 1
ATOM 628 C CA . LEU A 1 88 ? -5.513 -7.178 4.653 1.00 95.94 88 LEU A CA 1
ATOM 629 C C . LEU A 1 88 ? -5.944 -6.730 3.254 1.00 95.94 88 LEU A C 1
ATOM 631 O O . LEU A 1 88 ? -5.959 -5.530 2.997 1.00 95.94 88 LEU A O 1
ATOM 635 N N . VAL A 1 89 ? -6.326 -7.663 2.374 1.00 97.12 89 VAL A N 1
ATOM 636 C CA . VAL A 1 89 ? -6.842 -7.342 1.033 1.00 97.12 89 VAL A CA 1
ATOM 637 C C . VAL A 1 89 ? -8.072 -6.449 1.139 1.00 97.12 89 VAL A C 1
ATOM 639 O O . VAL A 1 89 ? -8.117 -5.402 0.495 1.00 97.12 89 VAL A O 1
ATOM 642 N N . GLU A 1 90 ? -9.044 -6.826 1.970 1.00 97.62 90 GLU A N 1
ATOM 643 C CA . GLU A 1 90 ? -10.275 -6.052 2.137 1.00 97.62 90 GLU A CA 1
ATOM 644 C C . GLU A 1 90 ? -9.999 -4.659 2.721 1.00 97.62 90 GLU A C 1
ATOM 646 O O . GLU A 1 90 ? -10.476 -3.653 2.195 1.00 97.62 90 GLU A O 1
ATOM 651 N N . ALA A 1 91 ? -9.148 -4.568 3.747 1.00 97.06 91 ALA A N 1
ATOM 652 C CA . ALA A 1 91 ? -8.757 -3.283 4.323 1.00 97.06 91 ALA A CA 1
ATOM 653 C C . ALA A 1 91 ? -8.015 -2.391 3.312 1.00 97.06 91 ALA A C 1
ATOM 655 O O . ALA A 1 91 ? -8.272 -1.192 3.236 1.00 97.06 91 ALA A O 1
ATOM 656 N N . MET A 1 92 ? -7.123 -2.956 2.493 1.00 97.19 92 MET A N 1
ATOM 657 C CA . MET A 1 92 ? -6.444 -2.209 1.429 1.00 97.19 92 MET A CA 1
ATOM 658 C C . MET A 1 92 ? -7.422 -1.731 0.355 1.00 97.19 92 MET A C 1
ATOM 660 O O . MET A 1 92 ? -7.316 -0.591 -0.093 1.00 97.19 92 MET A O 1
ATOM 664 N N . ARG A 1 93 ? -8.394 -2.560 -0.041 1.00 97.31 93 ARG A N 1
ATOM 665 C CA . ARG A 1 93 ? -9.447 -2.170 -0.991 1.00 97.31 93 ARG A CA 1
ATOM 666 C C . ARG A 1 93 ? -10.304 -1.033 -0.442 1.00 97.31 93 ARG A C 1
ATOM 668 O O . ARG A 1 93 ? -10.592 -0.099 -1.183 1.00 97.31 93 ARG A O 1
ATOM 675 N N . ALA A 1 94 ? -10.638 -1.058 0.846 1.00 96.62 94 ALA A N 1
ATOM 676 C CA . ALA A 1 94 ?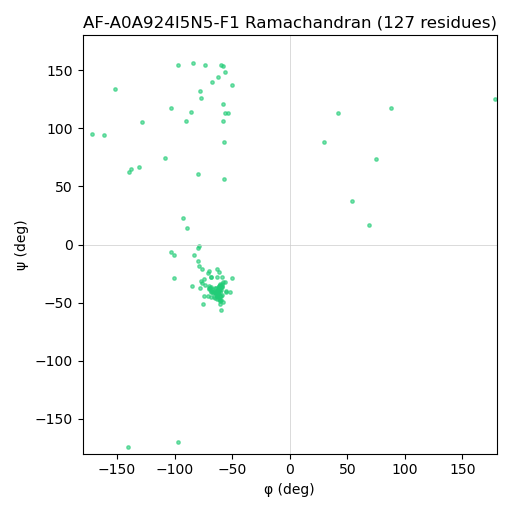 -11.346 0.037 1.505 1.00 96.62 94 ALA A CA 1
ATOM 677 C C . ALA A 1 94 ? -10.540 1.351 1.489 1.00 96.62 94 ALA A C 1
ATOM 679 O O . ALA A 1 94 ? -11.100 2.403 1.179 1.00 96.62 94 ALA A O 1
ATOM 680 N N . VAL A 1 95 ? -9.221 1.294 1.719 1.00 96.31 95 VAL A N 1
ATOM 681 C CA . VAL A 1 95 ? -8.331 2.461 1.571 1.00 96.31 95 VAL A CA 1
ATOM 682 C C . VAL A 1 95 ? -8.340 2.980 0.129 1.00 96.31 95 VAL A C 1
ATOM 684 O O . VAL A 1 95 ? -8.475 4.180 -0.085 1.00 96.31 95 VAL A O 1
ATOM 687 N N . LEU A 1 96 ? -8.213 2.088 -0.856 1.00 96.44 96 LEU A N 1
ATOM 688 C CA . LEU A 1 96 ? -8.164 2.430 -2.284 1.00 96.44 96 LEU A CA 1
ATOM 689 C C . LEU A 1 96 ? -9.504 2.936 -2.843 1.00 96.44 96 LEU A C 1
ATOM 691 O O . LEU A 1 96 ? -9.520 3.615 -3.869 1.00 96.44 96 LEU A O 1
ATOM 695 N N . ALA A 1 97 ? -10.621 2.602 -2.196 1.00 96.31 97 ALA A N 1
ATOM 696 C CA . ALA A 1 97 ? -11.953 3.055 -2.583 1.00 96.31 97 ALA A CA 1
ATOM 697 C C . ALA A 1 97 ? -12.225 4.522 -2.198 1.00 96.31 97 ALA A C 1
ATOM 699 O O . ALA A 1 97 ? -13.100 5.149 -2.794 1.00 96.31 97 ALA A O 1
ATOM 700 N N . ASP A 1 98 ? -11.488 5.079 -1.230 1.00 96.75 98 ASP A N 1
ATOM 701 C CA . ASP A 1 98 ? -11.546 6.498 -0.869 1.00 96.75 98 ASP A CA 1
ATOM 702 C C . ASP A 1 98 ? -10.600 7.310 -1.782 1.00 96.75 98 ASP A C 1
ATOM 704 O O . ASP A 1 98 ? -9.377 7.169 -1.674 1.00 96.75 98 ASP A O 1
ATOM 708 N N . PRO A 1 99 ? -11.117 8.207 -2.649 1.00 94.25 99 PRO A N 1
ATOM 709 C CA . PRO A 1 99 ? -10.291 8.950 -3.602 1.00 94.25 99 PRO A CA 1
ATOM 710 C C . PRO A 1 99 ? -9.195 9.811 -2.960 1.00 94.25 99 PRO A C 1
ATOM 712 O O . PRO A 1 99 ? -8.166 10.065 -3.585 1.00 94.25 99 PRO A O 1
ATOM 715 N N . GLN A 1 100 ? -9.396 10.283 -1.725 1.00 94.75 100 GLN A N 1
ATOM 716 C CA . GLN A 1 100 ? -8.409 11.109 -1.026 1.00 94.75 100 GLN A CA 1
ATOM 717 C C . GLN A 1 100 ? -7.242 10.248 -0.541 1.00 94.75 100 GLN A C 1
ATOM 719 O O . GLN A 1 100 ? -6.080 10.613 -0.721 1.00 94.75 100 GLN A O 1
ATOM 724 N N . ARG A 1 101 ? -7.547 9.079 0.031 1.00 95.38 101 ARG A N 1
ATOM 725 C CA . ARG A 1 101 ? -6.530 8.121 0.489 1.00 95.38 101 ARG A CA 1
ATOM 726 C C . ARG A 1 10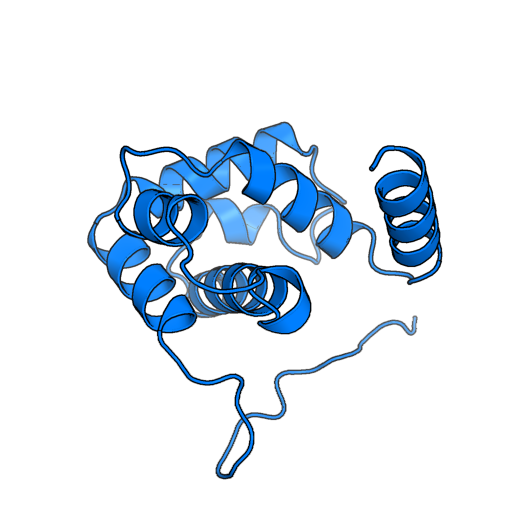1 ? -5.780 7.508 -0.691 1.00 95.38 101 ARG A C 1
ATOM 728 O O . ARG A 1 101 ? -4.558 7.397 -0.631 1.00 95.38 101 ARG A O 1
ATOM 735 N N . ASP A 1 102 ? -6.488 7.182 -1.772 1.00 95.75 102 ASP A N 1
ATOM 736 C CA . ASP A 1 102 ? -5.904 6.709 -3.029 1.00 95.75 102 ASP A CA 1
ATOM 737 C C . ASP A 1 102 ? -4.946 7.746 -3.631 1.00 95.75 102 ASP A C 1
ATOM 739 O O . ASP A 1 102 ? -3.804 7.425 -3.948 1.00 95.75 102 ASP A O 1
ATOM 743 N N . SER A 1 103 ? -5.353 9.018 -3.714 1.00 93.19 103 SER A N 1
ATOM 744 C CA . SER A 1 103 ? -4.478 10.086 -4.219 1.00 93.19 103 SER A CA 1
ATOM 745 C C . SER A 1 103 ? -3.217 10.272 -3.371 1.00 93.19 103 SER A C 1
ATOM 747 O O . SER A 1 103 ? -2.155 10.591 -3.906 1.00 93.19 103 SER A O 1
ATOM 749 N N . GLU A 1 104 ? -3.310 10.109 -2.055 1.00 92.25 104 GLU A N 1
ATOM 750 C CA . GLU A 1 104 ? -2.148 10.206 -1.173 1.00 92.25 104 GLU A CA 1
ATOM 751 C C . GLU A 1 104 ? -1.203 9.033 -1.336 1.00 92.25 104 GLU A C 1
ATOM 753 O O . GLU A 1 104 ? 0.008 9.236 -1.435 1.00 92.25 104 GLU A O 1
ATOM 758 N N . LEU A 1 105 ? -1.747 7.819 -1.409 1.00 92.94 105 LEU A N 1
ATOM 759 C CA . LEU A 1 105 ? -0.964 6.622 -1.675 1.00 92.94 105 LEU A CA 1
ATOM 760 C C . LEU A 1 105 ? -0.265 6.707 -3.037 1.00 92.94 105 LEU A C 1
ATOM 762 O O . LEU A 1 105 ? 0.918 6.389 -3.142 1.00 92.94 105 LEU A O 1
ATOM 766 N N . LEU A 1 106 ? -0.948 7.224 -4.058 1.00 92.69 106 LEU A N 1
ATOM 767 C CA . LEU A 1 106 ? -0.357 7.494 -5.364 1.00 92.69 106 LEU A CA 1
ATOM 768 C C . LEU A 1 106 ? 0.810 8.492 -5.274 1.00 92.69 106 LEU A C 1
ATOM 770 O O . LEU A 1 106 ? 1.841 8.296 -5.919 1.00 92.69 106 LEU A O 1
ATOM 774 N N . GLY A 1 107 ? 0.694 9.527 -4.436 1.00 89.44 107 GLY A N 1
ATOM 775 C CA . GLY A 1 107 ? 1.784 10.470 -4.168 1.00 89.44 107 GLY A CA 1
ATOM 776 C C . GLY A 1 107 ? 3.043 9.795 -3.609 1.00 89.44 107 GLY A C 1
ATOM 777 O O . GLY A 1 107 ? 4.158 10.175 -3.969 1.00 89.44 107 GLY A O 1
ATOM 778 N N . TRP A 1 108 ? 2.882 8.741 -2.802 1.00 84.81 108 TRP A N 1
ATOM 779 C CA . TRP A 1 108 ? 4.000 7.926 -2.308 1.00 84.81 108 TRP A CA 1
ATOM 780 C C . TRP A 1 108 ? 4.688 7.105 -3.407 1.00 84.81 108 TRP A C 1
ATOM 782 O O . TRP A 1 108 ? 5.887 6.843 -3.302 1.00 84.81 108 TRP A O 1
ATOM 792 N N . LEU A 1 109 ? 3.974 6.725 -4.473 1.00 83.88 109 LEU A N 1
ATOM 793 C CA . LEU A 1 109 ? 4.551 6.004 -5.616 1.00 83.88 109 LEU A CA 1
ATOM 794 C C . LEU A 1 109 ? 5.414 6.906 -6.509 1.00 83.88 109 LEU A C 1
ATOM 796 O O . LEU A 1 109 ? 6.421 6.447 -7.056 1.00 83.88 109 LEU A O 1
ATOM 800 N N . ALA A 1 110 ? 5.017 8.176 -6.643 1.00 74.25 110 ALA A N 1
ATOM 801 C CA . ALA A 1 110 ? 5.656 9.167 -7.509 1.00 74.25 110 ALA A CA 1
ATOM 802 C C . ALA A 1 110 ? 6.938 9.788 -6.919 1.00 74.25 110 ALA A C 1
ATOM 804 O O . ALA A 1 110 ? 7.699 10.428 -7.645 1.00 74.25 110 ALA A O 1
ATOM 805 N N . GLY A 1 111 ? 7.195 9.616 -5.620 1.00 58.97 111 GLY A N 1
ATOM 806 C CA . GLY A 1 111 ? 8.429 10.092 -4.998 1.00 58.97 111 GLY A CA 1
ATOM 807 C C . GLY A 1 111 ? 9.659 9.317 -5.502 1.00 58.97 111 GLY A C 1
ATOM 808 O O . GLY A 1 111 ? 9.584 8.091 -5.636 1.00 58.97 111 GLY A O 1
ATOM 809 N N . PRO A 1 112 ? 10.810 9.976 -5.756 1.00 47.28 112 PRO A N 1
ATOM 810 C CA . PRO A 1 112 ? 12.062 9.252 -5.967 1.00 47.28 112 PRO A CA 1
ATOM 811 C C . PRO A 1 112 ? 12.347 8.353 -4.749 1.00 47.28 112 PRO A C 1
ATOM 813 O O . PRO A 1 112 ? 11.974 8.729 -3.628 1.00 47.28 112 PRO A O 1
ATOM 816 N N . PRO A 1 113 ? 13.002 7.185 -4.923 1.00 44.47 113 PRO A N 1
ATOM 817 C CA . PRO A 1 113 ? 13.472 6.402 -3.785 1.00 44.47 113 PRO A CA 1
ATOM 818 C C . PRO A 1 113 ? 14.370 7.326 -2.949 1.00 44.47 113 PRO A C 1
ATOM 820 O O . PRO A 1 113 ? 15.369 7.838 -3.441 1.00 44.47 113 PRO A O 1
ATOM 823 N N . GLN A 1 114 ? 13.929 7.660 -1.735 1.00 39.34 114 GLN A N 1
ATOM 824 C CA . GLN A 1 114 ? 14.480 8.754 -0.932 1.00 39.34 114 GLN A CA 1
ATOM 825 C C . GLN A 1 114 ? 15.984 8.573 -0.671 1.00 39.34 114 GLN A C 1
ATOM 827 O O . GLN A 1 114 ? 16.371 7.774 0.178 1.00 39.34 114 GLN A O 1
ATOM 832 N N . THR A 1 115 ? 16.825 9.361 -1.345 1.00 52.31 115 THR A N 1
ATOM 833 C CA . THR A 1 115 ? 18.238 9.552 -0.987 1.00 52.31 115 THR A CA 1
ATOM 834 C C . THR A 1 115 ? 18.650 11.027 -1.117 1.00 52.31 115 THR A C 1
ATOM 836 O O . THR A 1 115 ? 19.461 11.362 -1.972 1.00 52.31 115 THR A O 1
ATOM 839 N N . ASN A 1 116 ? 18.078 11.926 -0.307 1.00 40.25 116 ASN A N 1
ATOM 840 C CA . ASN A 1 116 ? 18.825 12.932 0.476 1.00 40.25 116 ASN A CA 1
ATOM 841 C C . ASN A 1 116 ? 17.899 13.864 1.300 1.00 40.25 116 ASN A C 1
ATOM 843 O O . ASN A 1 116 ? 16.972 14.470 0.788 1.00 40.25 116 ASN A O 1
ATOM 847 N N . GLU A 1 117 ? 18.177 13.897 2.611 1.00 46.09 117 GLU A N 1
ATOM 848 C CA . GLU A 1 117 ? 18.132 15.028 3.566 1.00 46.09 117 GLU A CA 1
ATOM 849 C C . GLU A 1 117 ? 16.943 16.020 3.484 1.00 46.09 117 GLU A C 1
ATOM 851 O O . GLU A 1 117 ? 16.842 16.812 2.560 1.00 46.09 117 GLU A O 1
ATOM 856 N N . VAL A 1 118 ? 16.015 16.128 4.450 1.00 42.16 118 VAL A N 1
ATOM 857 C CA . VAL A 1 118 ? 16.161 16.163 5.919 1.00 42.16 118 VAL A CA 1
ATOM 858 C C . VAL A 1 118 ? 14.893 15.595 6.594 1.00 42.16 118 VAL A C 1
ATOM 860 O O . VAL A 1 118 ? 13.776 15.990 6.277 1.00 42.16 118 VAL A O 1
ATOM 863 N N . ALA A 1 119 ? 15.101 14.717 7.585 1.00 35.94 119 ALA A N 1
ATOM 864 C CA . ALA A 1 119 ? 14.133 14.201 8.567 1.00 35.94 119 ALA A CA 1
ATOM 865 C C . ALA A 1 119 ? 13.086 13.160 8.107 1.00 35.94 119 ALA A C 1
ATOM 867 O O . ALA A 1 119 ? 11.886 13.417 8.120 1.00 35.94 119 ALA A O 1
ATOM 868 N N . ARG A 1 120 ? 13.523 11.913 7.880 1.00 41.34 120 ARG A N 1
ATOM 869 C CA . ARG A 1 120 ? 12.869 10.712 8.452 1.00 41.34 120 ARG A CA 1
ATOM 870 C C . ARG A 1 120 ? 13.713 9.470 8.180 1.00 41.34 120 ARG A C 1
ATOM 872 O O . ARG A 1 120 ? 13.549 8.789 7.176 1.00 41.34 120 ARG A O 1
ATOM 879 N N . SER A 1 121 ? 14.548 9.118 9.153 1.00 40.66 121 SER A N 1
ATOM 880 C CA . SER A 1 121 ? 14.871 7.720 9.434 1.00 40.66 121 SER A CA 1
ATOM 881 C C . SER A 1 121 ? 13.555 6.986 9.710 1.00 40.66 121 SER A C 1
ATOM 883 O O . SER A 1 121 ? 13.060 6.950 10.834 1.00 40.66 121 SER A O 1
ATOM 885 N N . GLY A 1 122 ? 12.913 6.477 8.663 1.00 39.22 122 GLY A N 1
ATOM 886 C CA . GLY A 1 122 ? 11.715 5.652 8.748 1.00 39.22 122 GLY A CA 1
ATOM 887 C C . GLY A 1 122 ? 12.077 4.216 9.102 1.00 39.22 122 GLY A C 1
ATOM 888 O O . GLY A 1 122 ? 11.846 3.340 8.287 1.00 39.22 122 GLY A O 1
ATOM 889 N N . VAL A 1 123 ? 12.693 4.023 10.273 1.00 40.81 123 VAL A N 1
ATOM 890 C CA . VAL A 1 123 ? 12.711 2.792 11.085 1.00 40.81 123 VAL A CA 1
ATOM 891 C C . VAL A 1 123 ? 12.588 1.489 10.275 1.00 40.81 123 VAL A C 1
ATOM 893 O O . VAL A 1 123 ? 11.502 0.937 10.115 1.00 40.81 123 VAL A O 1
ATOM 896 N N . LEU A 1 124 ? 13.727 0.958 9.826 1.00 43.97 124 LEU A N 1
ATOM 897 C CA . LEU A 1 124 ? 13.924 -0.488 9.891 1.00 43.97 124 LEU A CA 1
ATOM 898 C C . LEU A 1 124 ? 14.283 -0.810 11.350 1.00 43.97 124 LEU A C 1
ATOM 900 O O . LEU A 1 124 ? 15.166 -0.164 11.910 1.00 43.97 124 LEU A O 1
ATOM 904 N N . MET A 1 125 ? 13.615 -1.824 11.909 1.00 40.94 125 MET A N 1
ATOM 905 C CA . MET A 1 125 ? 13.751 -2.407 13.260 1.00 40.94 125 MET A CA 1
ATOM 906 C C . MET A 1 125 ? 12.904 -1.742 14.366 1.00 40.94 125 MET A C 1
ATOM 908 O O . MET A 1 125 ? 13.127 -0.592 14.735 1.00 40.94 125 MET A O 1
ATOM 912 N N . PRO A 1 126 ? 11.970 -2.513 14.956 1.00 40.94 126 PRO A N 1
ATOM 913 C CA . PRO A 1 126 ? 12.401 -3.317 16.094 1.00 40.94 126 PRO A CA 1
ATOM 914 C C . PRO A 1 126 ? 12.001 -4.787 15.936 1.00 40.94 126 PRO A C 1
ATOM 916 O O . PRO A 1 126 ? 10.851 -5.167 16.123 1.00 40.94 126 PRO A O 1
ATOM 919 N N . GLY A 1 127 ? 12.989 -5.620 15.622 1.00 41.94 127 GLY A N 1
ATO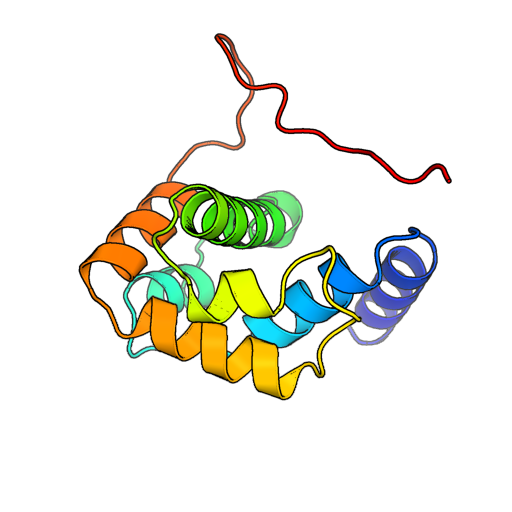M 920 C CA . GLY A 1 127 ? 12.958 -7.050 15.906 1.00 41.94 127 GLY A CA 1
ATOM 921 C C . GLY A 1 127 ? 13.936 -7.342 17.038 1.00 41.94 127 GLY A C 1
ATOM 922 O O . GLY A 1 127 ? 15.032 -7.818 16.765 1.00 41.94 127 GLY A O 1
ATOM 923 N N . LEU A 1 128 ? 13.580 -6.976 18.273 1.00 34.31 128 LEU A N 1
ATOM 924 C CA . LEU A 1 128 ? 14.172 -7.542 19.489 1.00 34.31 128 LEU A CA 1
ATOM 925 C C . LEU A 1 128 ? 13.256 -7.285 20.696 1.00 34.31 128 LEU A C 1
ATOM 927 O O . LEU A 1 128 ? 13.341 -6.235 21.330 1.00 34.31 128 LEU A O 1
ATOM 931 N N . MET A 1 129 ? 12.405 -8.263 20.997 1.00 33.50 129 MET A N 1
ATOM 932 C CA . MET A 1 129 ? 12.167 -8.765 22.353 1.00 33.50 129 MET A CA 1
ATOM 933 C C . MET A 1 129 ? 11.944 -10.267 22.256 1.00 33.50 129 MET A C 1
ATOM 935 O O . MET A 1 129 ? 11.089 -10.666 21.436 1.00 33.50 129 MET A O 1
#

Sequence (129 aa):
MAAAFARQADFCRSFAAPFTAAVCEAAAVAFDMSSATGRAVIAWPGEAFADALMMRVTGGFNALVRAGRAPELAALYPPAQLPPVDALVEAMRAVLADPQRDSELLGWLAGPPQTNEVARSGVLMPGLM

Secondary structure (DSSP, 8-state):
-HHHHHHHHHHHHTSS-HHHHHHHHHHHHH--TTSHHHHHHHT--S-TTTTTHHHHHHHHHHHHHHTT--HHHHTTSTTS----HHHHHHHHHHHHHSHHHHHHHHHHHHS----S-SS----------

Radius of gyration: 14.7 Å; Cα contacts (8 Å, |Δi|>4): 112; chains: 1; bounding box: 31×37×39 Å

Solvent-accessible su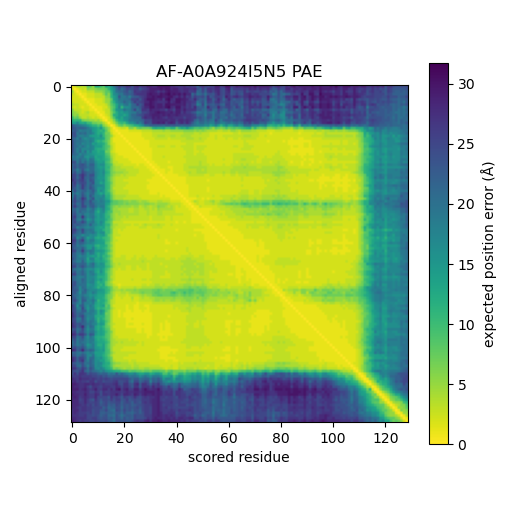rface area (backbone atoms only — not comparable to full-atom values): 7680 Å² total; per-residue (Å²): 108,74,70,56,54,52,52,48,51,51,56,54,70,72,44,98,42,71,60,60,53,39,52,52,58,14,51,74,67,39,54,45,79,87,28,71,38,23,38,51,65,74,64,49,89,67,58,55,72,87,66,40,44,67,58,31,52,55,50,25,54,50,49,34,34,78,65,70,71,29,62,71,44,46,69,52,35,82,92,44,69,85,61,59,43,69,60,50,21,52,28,49,37,58,42,41,69,37,68,68,55,19,53,51,42,34,53,39,62,73,50,72,84,87,83,78,89,86,90,73,90,77,69,84,74,91,88,82,132

Foldseek 3Di:
DVVVVVVVVVVVVPDPCVLLVLLLLLVVVLADPPFPLSVCVVVPPDDCVVQVLSVLLVVLVVVCLVVVNQVQQVCCDPVDDNDHSVSSSVSSNVLRVDNVSRVSSVVSNPDRPDDDDDDDPPDDDDPDD